Protein AF-A0A2D6KVT2-F1 (afdb_monomer)

pLDDT: mean 74.99, std 16.31, range [45.78, 96.31]

Sequence (145 aa):
MAIFLNNKKASAAIVMLSTFLIVVVVFVAMSYLSRECNTDADCGEGFYCGSDFKCHEIKVMEKVVVKNELMGPSLIIMIGIVSASVIFNIDKIKGLELNKKIPEMMRKLKEFFENKFFRKEDFPERKLKDNYTDIANPKEFGEYK

Secondary structure (DSSP, 8-st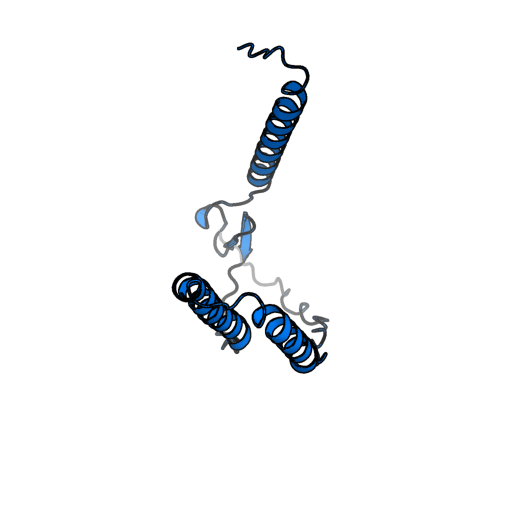ate):
-------TTHHHHHHHHHHHHHHHHHHHHHHHHT-S-SSGGGSPTTEEE-TTSSEEE------------THHHHHHHHHHHHHHHHHHHHHHHTTS-TTTTHHHHHHHHHHHHHHHH------------S---S-----------

Mean predicted aligned error: 18.3 Å

Solvent-accessible surface area (backbone atoms only — not comparable to full-atom values): 9410 Å² total; per-residue (Å²): 138,86,85,81,70,96,39,94,74,55,52,59,57,54,52,52,52,53,52,51,50,51,51,52,50,52,53,53,52,53,60,58,72,65,44,71,26,93,42,45,84,66,30,60,94,67,33,34,45,42,98,81,19,36,68,39,73,65,71,81,71,70,83,70,79,70,84,67,74,55,62,62,66,52,50,55,52,52,52,50,54,55,51,50,54,51,57,65,50,44,72,77,45,70,87,51,90,58,79,77,61,51,65,60,52,53,52,54,50,50,58,51,46,56,71,66,70,65,64,87,71,76,81,74,80,77,72,88,67,89,87,90,84,83,89,82,79,93,82,80,85,74,90,81,130

Structure (mmCIF, N/CA/C/O backbone):
data_AF-A0A2D6KVT2-F1
#
_entry.id   AF-A0A2D6KVT2-F1
#
loop_
_atom_site.group_PDB
_atom_site.id
_atom_site.type_symbol
_atom_site.label_atom_id
_atom_site.label_alt_id
_atom_site.label_comp_id
_atom_site.label_asym_id
_atom_site.label_entity_id
_atom_site.label_seq_id
_atom_site.pdbx_PDB_ins_code
_atom_site.Cartn_x
_atom_site.Cartn_y
_atom_site.Cartn_z
_atom_site.occupancy
_atom_site.B_iso_or_equiv
_atom_site.auth_seq_id
_atom_site.auth_comp_id
_atom_site.auth_asym_id
_atom_site.auth_atom_id
_atom_site.pdbx_PDB_model_num
ATOM 1 N N . MET A 1 1 ? -7.535 36.575 4.134 1.00 45.78 1 MET A N 1
ATOM 2 C CA . MET A 1 1 ? -8.694 35.789 4.608 1.00 45.78 1 MET A CA 1
ATOM 3 C C . MET A 1 1 ? -8.422 35.414 6.060 1.00 45.78 1 MET A C 1
ATOM 5 O O . MET A 1 1 ? -7.689 34.473 6.321 1.00 45.78 1 MET A O 1
ATOM 9 N N . ALA A 1 2 ? -8.863 36.256 6.995 1.00 46.34 2 ALA A N 1
ATOM 10 C CA . ALA A 1 2 ? -8.561 36.122 8.417 1.00 46.34 2 ALA A CA 1
ATOM 11 C C . ALA A 1 2 ? -9.747 35.452 9.122 1.00 46.34 2 ALA A C 1
ATOM 13 O O . ALA A 1 2 ? -10.768 36.093 9.348 1.00 46.34 2 ALA A O 1
ATOM 14 N N . ILE A 1 3 ? -9.617 34.164 9.447 1.00 53.31 3 ILE A N 1
ATOM 15 C CA . ILE A 1 3 ? -10.545 33.465 10.344 1.00 53.31 3 ILE A CA 1
ATOM 16 C C . ILE A 1 3 ? -9.829 33.331 11.691 1.00 53.31 3 ILE A C 1
ATOM 18 O O . ILE A 1 3 ? -9.188 32.326 11.977 1.00 53.31 3 ILE A O 1
ATOM 22 N N . PHE A 1 4 ? -9.890 34.386 12.505 1.00 50.72 4 PHE A N 1
ATOM 23 C CA . PHE A 1 4 ? -9.508 34.323 13.916 1.00 50.72 4 PHE A CA 1
ATOM 24 C C . PHE A 1 4 ? -10.762 34.014 14.742 1.00 50.72 4 PHE A C 1
ATOM 26 O O . PHE A 1 4 ? -11.572 34.894 15.021 1.00 50.72 4 PHE A O 1
ATOM 33 N N . LEU A 1 5 ? -10.940 32.746 15.119 1.00 57.09 5 LEU A N 1
ATOM 34 C CA . LEU A 1 5 ? -11.933 32.328 16.110 1.00 57.09 5 LEU A CA 1
ATOM 35 C C . LEU A 1 5 ? -11.332 32.505 17.515 1.00 57.09 5 LEU A C 1
ATOM 37 O O . LEU A 1 5 ? -10.429 31.769 17.910 1.00 57.09 5 LEU A O 1
ATOM 41 N N . ASN A 1 6 ? -11.848 33.480 18.270 1.00 56.38 6 ASN A N 1
ATOM 42 C CA . ASN A 1 6 ? -11.453 33.836 19.643 1.00 56.38 6 ASN A CA 1
ATOM 43 C C . ASN A 1 6 ? -11.891 32.792 20.695 1.00 56.38 6 ASN A C 1
ATOM 45 O O . ASN A 1 6 ? -12.574 33.109 21.665 1.00 56.38 6 ASN A O 1
ATOM 49 N N . ASN A 1 7 ? -11.476 31.535 20.537 1.00 62.88 7 ASN A N 1
ATOM 50 C CA . ASN A 1 7 ? -11.629 30.498 21.557 1.00 62.88 7 ASN A CA 1
ATOM 51 C C . ASN A 1 7 ? -10.259 29.902 21.889 1.00 62.88 7 ASN A C 1
ATOM 53 O O . ASN A 1 7 ? -9.670 29.200 21.071 1.00 62.88 7 ASN A O 1
ATOM 57 N N . LYS A 1 8 ? -9.764 30.129 23.116 1.00 63.00 8 LYS A N 1
ATOM 58 C CA . LYS A 1 8 ? -8.421 29.694 23.566 1.00 63.00 8 LYS A CA 1
ATOM 59 C C . LYS A 1 8 ? -8.178 28.175 23.484 1.00 63.00 8 LYS A C 1
ATOM 61 O O . LYS A 1 8 ? -7.036 27.744 23.573 1.00 63.00 8 LYS A O 1
ATOM 66 N N . LYS A 1 9 ? -9.234 27.368 23.321 1.00 61.75 9 LYS A N 1
ATOM 67 C CA . LYS A 1 9 ? -9.162 25.908 23.115 1.00 61.75 9 LYS A CA 1
ATOM 68 C C . LYS A 1 9 ? -9.299 25.487 21.642 1.00 61.75 9 LYS A C 1
ATOM 70 O O . LYS A 1 9 ? -8.866 24.399 21.286 1.00 61.75 9 LYS A O 1
ATOM 75 N N . ALA A 1 10 ? -9.862 26.341 20.784 1.00 57.94 10 ALA A N 1
ATOM 76 C CA . ALA A 1 10 ? -10.027 26.075 19.351 1.00 57.94 10 ALA A CA 1
ATOM 77 C C . ALA A 1 10 ? -8.749 26.376 18.548 1.00 57.94 10 ALA A C 1
ATOM 79 O O . ALA A 1 10 ? -8.521 25.785 17.495 1.00 57.94 10 ALA A O 1
ATOM 80 N N . SER A 1 11 ? -7.882 27.245 19.072 1.00 67.50 11 SER A N 1
ATOM 81 C CA . SER A 1 11 ? -6.603 27.610 18.457 1.00 67.50 11 SER A CA 1
ATOM 82 C C . SER A 1 11 ? -5.644 26.423 18.308 1.00 67.50 11 SER A C 1
ATOM 84 O O . SER A 1 11 ? -4.995 26.304 17.275 1.00 67.50 11 SER A O 1
ATOM 86 N N . ALA A 1 12 ? -5.591 25.501 19.275 1.00 76.19 12 ALA A N 1
ATOM 87 C CA . ALA A 1 12 ? -4.705 24.335 19.190 1.00 76.19 12 ALA A CA 1
ATOM 88 C C . ALA A 1 12 ? -5.133 23.340 18.094 1.00 76.19 12 ALA A C 1
ATOM 90 O O . ALA A 1 12 ? -4.294 22.823 17.359 1.00 76.19 12 ALA A O 1
ATOM 91 N N . ALA A 1 13 ? -6.441 23.103 17.950 1.00 79.38 13 ALA A N 1
ATOM 92 C CA . ALA A 1 13 ? -6.973 22.175 16.952 1.00 79.38 13 ALA A CA 1
ATOM 93 C C . ALA A 1 13 ? -6.760 22.686 15.519 1.00 79.38 13 ALA A C 1
ATOM 95 O O . ALA A 1 13 ? -6.366 21.921 14.641 1.00 79.38 13 ALA A O 1
ATOM 96 N N . ILE A 1 14 ? -6.965 23.987 15.294 1.00 85.62 14 ILE A N 1
ATOM 97 C CA . ILE A 1 14 ? -6.765 24.607 13.978 1.00 85.62 14 ILE A CA 1
ATOM 98 C C . ILE A 1 14 ? -5.286 24.580 13.586 1.00 85.62 14 ILE A C 1
ATOM 100 O O . ILE A 1 14 ? -4.974 24.261 12.443 1.00 85.62 14 ILE A O 1
ATOM 104 N N . VAL A 1 15 ? -4.379 24.859 14.530 1.00 86.88 15 VAL A N 1
ATOM 105 C CA . VAL A 1 15 ? -2.932 24.799 14.275 1.00 86.88 15 VAL A CA 1
ATOM 106 C C . VAL A 1 15 ? -2.480 23.368 13.965 1.00 86.88 15 VAL A C 1
ATOM 108 O O . VAL A 1 15 ? -1.707 23.171 13.032 1.00 86.88 15 VAL A O 1
ATOM 111 N N . MET A 1 16 ? -2.982 22.350 14.675 1.00 86.44 16 MET A N 1
ATOM 112 C CA . MET A 1 16 ? -2.651 20.955 14.343 1.00 86.44 16 MET A CA 1
ATOM 113 C C . MET A 1 16 ? -3.184 20.535 12.971 1.00 86.44 16 MET A C 1
ATOM 115 O O . MET A 1 16 ? -2.451 19.913 12.205 1.00 86.44 16 MET A O 1
ATOM 119 N N . LEU A 1 17 ? -4.422 20.909 12.632 1.00 89.75 17 LEU A N 1
ATOM 120 C CA . LEU A 1 17 ? -5.009 20.591 11.330 1.00 89.75 17 LEU A CA 1
ATOM 121 C C . LEU A 1 17 ? -4.243 21.270 10.185 1.00 89.75 17 LEU A C 1
ATOM 123 O O . LEU A 1 17 ? -3.933 20.620 9.189 1.00 89.75 17 LEU A O 1
ATOM 127 N N . SER A 1 18 ? -3.912 22.558 10.326 1.00 90.25 18 SER A N 1
ATOM 128 C CA . SER A 1 18 ? -3.175 23.290 9.292 1.00 90.25 18 SER A CA 1
ATOM 129 C C . SER A 1 18 ? -1.760 22.746 9.112 1.00 90.25 18 SER A C 1
ATOM 131 O O . SER A 1 18 ? -1.323 22.556 7.981 1.00 90.25 18 SER A O 1
ATOM 133 N N . THR A 1 19 ? -1.071 22.416 10.208 1.00 92.69 19 THR A N 1
ATOM 134 C CA . THR A 1 19 ? 0.272 21.822 10.157 1.00 92.69 19 THR A CA 1
ATOM 135 C C . THR A 1 19 ? 0.237 20.449 9.487 1.00 92.69 19 THR A C 1
ATOM 137 O O . THR A 1 19 ? 1.046 20.182 8.604 1.00 92.69 19 THR A O 1
ATOM 140 N N . PHE A 1 20 ? -0.735 19.599 9.837 1.00 94.12 20 PHE A N 1
ATOM 141 C CA . PHE A 1 20 ? -0.915 18.292 9.202 1.00 94.12 20 PHE A CA 1
ATOM 142 C C . PHE A 1 20 ? -1.153 18.421 7.694 1.00 94.12 20 PHE A C 1
ATOM 144 O O . PHE A 1 20 ? -0.522 17.722 6.904 1.00 94.12 20 PHE A O 1
ATOM 151 N N . LEU A 1 21 ? -2.008 19.360 7.283 1.00 95.62 21 LEU A N 1
ATOM 152 C CA . LEU A 1 21 ? -2.311 19.590 5.873 1.00 95.62 21 LEU A CA 1
ATOM 153 C C . LEU A 1 21 ? -1.073 20.061 5.097 1.00 95.62 21 LEU A C 1
ATOM 155 O O . LEU A 1 21 ? -0.816 19.561 4.005 1.00 95.62 21 LEU A O 1
ATOM 159 N N . ILE A 1 22 ? -0.261 20.948 5.681 1.00 96.31 22 ILE A N 1
ATOM 160 C CA . ILE A 1 22 ? 1.013 21.378 5.088 1.00 96.31 22 ILE A CA 1
ATOM 161 C C . ILE A 1 22 ? 1.967 20.187 4.926 1.00 96.31 22 ILE A C 1
ATOM 163 O O . ILE A 1 22 ? 2.555 20.026 3.858 1.00 96.31 22 ILE A O 1
ATOM 167 N N . VAL A 1 23 ? 2.091 19.320 5.937 1.00 96.31 23 VAL A N 1
ATOM 168 C CA . VAL A 1 23 ? 2.954 18.126 5.867 1.00 96.31 23 VAL A CA 1
ATOM 169 C C . VAL A 1 23 ? 2.511 17.181 4.750 1.00 96.31 23 VAL A C 1
ATOM 171 O O . VAL A 1 23 ? 3.351 16.723 3.977 1.00 96.31 23 VAL A O 1
ATOM 174 N N . VAL A 1 24 ? 1.205 16.928 4.613 1.00 96.06 24 VAL A N 1
ATOM 175 C CA . VAL A 1 24 ? 0.663 16.089 3.532 1.00 96.06 24 VAL A CA 1
ATOM 176 C C . VAL A 1 24 ? 0.975 16.694 2.161 1.00 96.06 24 VAL A C 1
ATOM 178 O O . VAL A 1 24 ? 1.429 15.978 1.272 1.00 96.06 24 VAL A O 1
ATOM 181 N N . VAL A 1 25 ? 0.799 18.007 1.990 1.00 95.88 25 VAL A N 1
ATOM 182 C CA . VAL A 1 25 ? 1.104 18.692 0.722 1.00 95.88 25 VAL A CA 1
ATOM 183 C C . VAL A 1 25 ? 2.593 18.602 0.380 1.00 95.88 25 VAL A C 1
ATOM 185 O O . VAL A 1 25 ? 2.931 18.277 -0.756 1.00 95.88 25 VAL A O 1
ATOM 188 N N . VAL A 1 26 ? 3.487 18.830 1.348 1.00 94.69 26 VAL A N 1
ATOM 189 C CA . VAL A 1 26 ? 4.942 18.717 1.138 1.00 94.69 26 VAL A CA 1
ATOM 190 C C . VAL A 1 26 ? 5.336 17.282 0.786 1.00 94.69 26 VAL A C 1
ATOM 192 O O . VAL A 1 26 ? 6.113 17.075 -0.143 1.00 94.69 26 VAL A O 1
ATOM 195 N N . PHE A 1 27 ? 4.779 16.287 1.477 1.00 90.88 27 PHE A N 1
ATOM 196 C CA . PHE A 1 27 ? 5.052 14.876 1.202 1.00 90.88 27 PHE A CA 1
ATOM 197 C C . PHE A 1 27 ? 4.621 14.473 -0.214 1.00 90.88 27 PHE A C 1
ATOM 199 O O . PHE A 1 27 ? 5.378 13.838 -0.952 1.00 90.88 27 PHE A O 1
ATOM 206 N N . VAL A 1 28 ? 3.424 14.898 -0.624 1.00 89.69 28 VAL A N 1
ATOM 207 C CA . VAL A 1 28 ? 2.915 14.669 -1.978 1.00 89.69 28 VAL A CA 1
ATOM 208 C C . VAL A 1 28 ? 3.795 15.379 -3.013 1.00 89.69 28 VAL A C 1
ATOM 210 O O . VAL A 1 28 ? 4.193 14.753 -3.990 1.00 89.69 28 VAL A O 1
ATOM 213 N N . ALA A 1 29 ? 4.179 16.638 -2.786 1.00 88.94 29 ALA A N 1
ATOM 214 C CA . ALA A 1 29 ? 5.047 17.388 -3.696 1.00 88.94 29 ALA A CA 1
ATOM 215 C C . ALA A 1 29 ? 6.433 16.739 -3.872 1.00 88.94 29 ALA A C 1
ATOM 217 O O . ALA A 1 29 ? 6.898 16.582 -5.000 1.00 88.94 29 ALA A O 1
ATOM 218 N N . MET A 1 30 ? 7.065 16.291 -2.783 1.00 84.56 30 MET A N 1
ATOM 219 C CA . MET A 1 30 ? 8.342 15.567 -2.842 1.00 84.56 30 MET A CA 1
ATOM 220 C C . MET A 1 30 ? 8.215 14.241 -3.605 1.00 84.56 30 MET A C 1
ATOM 222 O O . MET A 1 30 ? 9.109 13.874 -4.369 1.00 84.56 30 MET A O 1
ATOM 226 N N . SER A 1 31 ? 7.073 13.561 -3.462 1.00 79.75 31 SER A N 1
ATOM 227 C CA . SER A 1 31 ? 6.778 12.325 -4.196 1.00 79.75 31 SER A CA 1
ATOM 228 C C . SER A 1 31 ? 6.634 12.552 -5.700 1.00 79.75 31 SER A C 1
ATOM 230 O O . SER A 1 31 ? 6.911 11.633 -6.459 1.00 79.7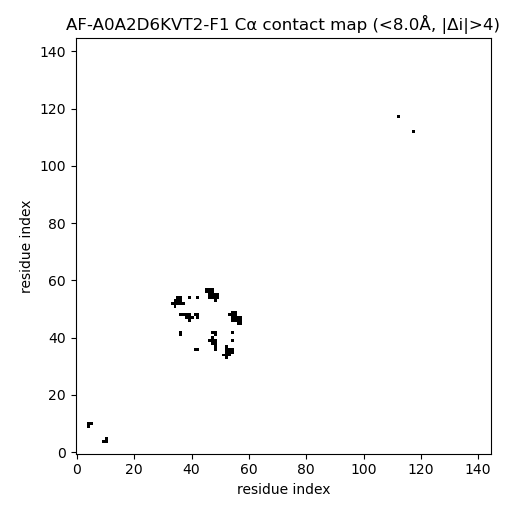5 31 SER A O 1
ATOM 232 N N . TYR A 1 32 ? 6.225 13.749 -6.138 1.00 81.94 32 TYR A N 1
ATOM 233 C CA . TYR A 1 32 ? 6.199 14.122 -7.557 1.00 81.94 32 TYR A CA 1
ATOM 234 C C . TYR A 1 32 ? 7.579 14.521 -8.087 1.00 81.94 32 TYR A C 1
ATOM 236 O O . TYR A 1 32 ? 7.906 14.176 -9.216 1.00 81.94 32 TYR A O 1
ATOM 244 N N . LEU A 1 33 ? 8.400 15.204 -7.280 1.00 79.75 33 LEU A N 1
ATOM 245 C CA . LEU A 1 33 ? 9.760 15.607 -7.673 1.00 79.75 33 LEU A CA 1
ATOM 246 C C . LEU A 1 33 ? 10.719 14.424 -7.834 1.00 79.75 33 LEU A C 1
ATOM 248 O O . LEU A 1 33 ? 11.700 14.527 -8.558 1.00 79.75 33 LEU A O 1
ATOM 252 N N . SER A 1 34 ? 10.439 13.314 -7.154 1.00 78.69 34 SER A N 1
ATOM 253 C CA . SER A 1 34 ? 11.284 12.116 -7.192 1.00 78.69 34 SER A CA 1
ATOM 254 C C . SER A 1 34 ? 10.884 11.131 -8.297 1.00 78.69 34 SER A C 1
ATOM 256 O O . SER A 1 34 ? 11.441 10.039 -8.350 1.00 78.69 34 SER A O 1
ATOM 258 N N . ARG A 1 35 ? 9.898 11.478 -9.140 1.00 86.81 35 ARG A N 1
ATOM 259 C CA . ARG A 1 35 ? 9.450 10.624 -10.247 1.00 86.81 35 ARG A CA 1
ATOM 260 C C . ARG A 1 35 ? 10.359 10.806 -11.452 1.00 86.81 35 ARG A C 1
ATOM 262 O O . ARG A 1 35 ? 10.490 11.915 -11.959 1.00 86.81 35 ARG A O 1
ATOM 269 N N . GLU A 1 36 ? 10.922 9.709 -11.933 1.00 88.25 36 GLU A N 1
ATOM 270 C CA . GLU A 1 36 ? 11.659 9.658 -13.197 1.00 88.25 36 GLU A CA 1
ATOM 271 C C . GLU A 1 36 ? 10.710 9.378 -14.375 1.00 88.25 36 GLU A C 1
ATOM 273 O O . GLU A 1 36 ? 10.953 9.858 -15.477 1.00 88.25 36 GLU A O 1
ATOM 278 N N . CYS A 1 37 ? 9.600 8.666 -14.140 1.00 92.19 37 CYS A N 1
ATOM 279 C CA . CYS A 1 37 ? 8.590 8.338 -15.151 1.00 92.19 37 CYS A CA 1
ATOM 280 C C . CYS A 1 37 ? 7.161 8.354 -14.573 1.00 92.19 37 CYS A C 1
ATOM 282 O O . CYS A 1 37 ? 6.954 8.132 -13.376 1.00 92.19 37 CYS A O 1
ATOM 284 N N . ASN A 1 38 ? 6.153 8.607 -15.417 1.00 91.38 38 ASN A N 1
ATOM 285 C CA . ASN A 1 38 ? 4.734 8.383 -15.095 1.00 91.38 38 ASN A CA 1
ATOM 286 C C . ASN A 1 38 ? 4.111 7.288 -15.967 1.00 91.38 38 ASN A C 1
ATOM 288 O O . ASN A 1 38 ? 3.120 6.673 -15.573 1.00 91.38 38 ASN A O 1
ATOM 292 N N . THR A 1 39 ? 4.663 7.084 -17.157 1.00 91.50 39 THR A N 1
ATOM 293 C CA . THR A 1 39 ? 4.198 6.132 -18.157 1.00 91.50 39 THR A CA 1
ATOM 294 C C . THR A 1 39 ? 5.386 5.419 -18.789 1.00 91.50 39 THR A C 1
ATOM 296 O O . THR A 1 39 ? 6.504 5.931 -18.771 1.00 91.50 39 THR A O 1
ATOM 299 N N . ASP A 1 40 ? 5.151 4.249 -19.380 1.00 90.69 40 ASP A N 1
ATOM 300 C CA . ASP A 1 40 ? 6.207 3.483 -20.056 1.00 90.69 40 ASP A CA 1
ATOM 301 C C . ASP A 1 40 ? 6.836 4.256 -21.226 1.00 90.69 40 ASP A C 1
ATOM 303 O O . ASP A 1 40 ? 8.002 4.054 -21.537 1.00 90.69 40 ASP A O 1
ATOM 307 N N . ALA A 1 41 ? 6.091 5.188 -21.832 1.00 90.81 41 ALA A N 1
ATOM 308 C CA . ALA A 1 41 ? 6.580 6.048 -22.907 1.00 90.81 41 ALA A CA 1
ATOM 309 C C . ALA A 1 41 ? 7.580 7.121 -22.436 1.00 90.81 41 ALA A C 1
ATOM 311 O O . ALA A 1 41 ? 8.295 7.680 -23.265 1.00 90.81 41 ALA A O 1
ATOM 312 N N . ASP A 1 42 ? 7.633 7.410 -21.129 1.00 93.12 42 ASP A N 1
ATOM 313 C CA . ASP A 1 42 ? 8.643 8.306 -20.551 1.00 93.12 42 ASP A CA 1
ATOM 314 C C . ASP A 1 42 ? 10.010 7.603 -20.425 1.00 93.12 42 ASP A C 1
ATOM 316 O O . ASP A 1 42 ? 11.035 8.260 -20.243 1.00 93.12 42 ASP A O 1
ATOM 320 N N . CYS A 1 43 ? 10.030 6.269 -20.523 1.00 92.44 43 CYS A N 1
ATOM 321 C CA . CYS A 1 43 ? 11.233 5.449 -20.492 1.00 92.44 43 CYS A CA 1
ATOM 322 C C . CYS A 1 43 ? 11.723 5.131 -21.918 1.00 92.44 43 CYS A C 1
ATOM 324 O O . CYS A 1 43 ? 10.943 5.060 -22.866 1.00 92.44 43 CYS A O 1
ATOM 326 N N . GLY A 1 44 ? 13.038 4.943 -22.083 1.00 91.69 44 GLY A N 1
ATOM 327 C CA . GLY A 1 44 ? 13.628 4.547 -23.369 1.00 91.69 44 GLY A CA 1
ATOM 328 C C . GLY A 1 44 ? 13.197 3.145 -23.823 1.00 91.69 44 GLY A C 1
ATOM 329 O O . GLY A 1 44 ? 12.676 2.354 -23.035 1.00 91.69 44 GLY A O 1
ATOM 330 N N . GLU A 1 45 ? 13.442 2.812 -25.094 1.00 91.62 45 GLU A N 1
ATOM 331 C CA . GLU A 1 45 ? 13.132 1.480 -25.632 1.00 91.62 45 GLU A CA 1
ATOM 332 C C . GLU A 1 45 ? 13.796 0.369 -24.798 1.00 91.62 45 GLU A C 1
ATOM 334 O O . GLU A 1 45 ? 14.979 0.442 -24.469 1.00 91.62 45 GLU A O 1
ATOM 339 N N . GLY A 1 46 ? 13.024 -0.663 -24.440 1.00 88.81 46 GLY A N 1
ATOM 340 C CA . GLY A 1 46 ? 13.493 -1.758 -23.583 1.00 88.81 46 GLY A CA 1
ATOM 341 C C . GLY A 1 46 ? 13.363 -1.505 -22.077 1.00 88.81 46 GLY A C 1
ATOM 342 O O . GLY A 1 46 ? 13.748 -2.369 -21.292 1.00 88.81 46 GLY A O 1
ATOM 343 N N . PHE A 1 47 ? 12.781 -0.376 -21.662 1.00 93.69 47 PHE A N 1
ATOM 344 C CA . PHE A 1 47 ? 12.486 -0.058 -20.263 1.00 93.69 47 PHE A CA 1
ATOM 345 C C . PHE A 1 47 ? 10.978 0.131 -20.038 1.00 93.69 47 PHE A C 1
ATOM 347 O O . PHE A 1 47 ? 10.236 0.451 -20.962 1.00 93.69 47 PHE A O 1
ATOM 354 N N . TYR A 1 48 ? 10.515 -0.077 -18.806 1.00 93.25 48 TYR A N 1
ATOM 355 C CA . TYR A 1 48 ? 9.136 0.168 -18.373 1.00 93.25 48 TYR A CA 1
ATOM 356 C C . TYR A 1 48 ? 9.113 1.012 -17.097 1.00 93.25 48 TYR A C 1
ATOM 358 O O . TYR A 1 48 ? 10.073 1.008 -16.322 1.00 93.25 48 TYR A O 1
ATOM 366 N N . CYS A 1 49 ? 8.014 1.723 -16.856 1.00 94.38 49 CYS A N 1
ATOM 367 C CA . CYS A 1 49 ? 7.859 2.545 -15.667 1.00 94.38 49 CYS A CA 1
ATOM 368 C C . CYS A 1 49 ? 7.358 1.702 -14.486 1.00 94.38 49 CYS A C 1
ATOM 370 O O . CYS A 1 49 ? 6.242 1.177 -14.482 1.00 94.38 49 CYS A O 1
ATOM 372 N N . GLY A 1 50 ? 8.195 1.558 -13.460 1.00 90.88 50 GLY A N 1
ATOM 373 C CA . GLY A 1 50 ? 7.851 0.839 -12.238 1.00 90.88 50 GLY A CA 1
ATOM 374 C C . GLY A 1 50 ? 6.881 1.610 -11.341 1.00 90.88 50 GLY A C 1
ATOM 375 O O . GLY A 1 50 ? 6.719 2.826 -11.439 1.00 90.88 50 GLY A O 1
ATOM 376 N N . SER A 1 51 ? 6.248 0.909 -10.393 1.00 88.56 51 SER A N 1
ATOM 377 C CA . SER A 1 51 ? 5.381 1.539 -9.377 1.00 88.56 51 SER A CA 1
ATOM 378 C C . SER A 1 51 ? 6.138 2.451 -8.402 1.00 88.56 51 SER A C 1
ATOM 380 O O . SER A 1 51 ? 5.523 3.211 -7.659 1.00 88.56 51 SER A O 1
ATOM 382 N N . ASP A 1 52 ? 7.465 2.367 -8.396 1.00 89.88 52 ASP A N 1
ATOM 383 C CA . ASP A 1 52 ? 8.392 3.271 -7.721 1.00 89.88 52 ASP A CA 1
ATOM 384 C C . ASP A 1 52 ? 8.702 4.542 -8.535 1.00 89.88 52 ASP A C 1
ATOM 386 O O . ASP A 1 52 ? 9.504 5.358 -8.088 1.00 89.88 52 ASP A O 1
ATOM 390 N N . PHE A 1 53 ? 8.043 4.734 -9.686 1.00 92.69 53 PHE A N 1
ATOM 391 C CA . PHE A 1 53 ? 8.234 5.857 -10.610 1.00 92.69 53 PHE A CA 1
ATOM 392 C C . PHE A 1 53 ? 9.650 5.945 -11.188 1.00 92.69 53 PHE A C 1
ATOM 394 O O . PHE A 1 53 ? 10.133 7.042 -11.471 1.00 92.69 53 PHE A O 1
ATOM 401 N N . LYS A 1 54 ? 10.309 4.794 -11.354 1.00 93.00 54 LYS A N 1
ATOM 402 C CA . LYS A 1 54 ? 11.629 4.657 -11.976 1.00 93.00 54 LYS A CA 1
ATOM 403 C C . LYS A 1 54 ? 11.560 3.780 -13.214 1.00 93.00 54 LYS A C 1
ATOM 405 O O . LYS A 1 54 ? 10.720 2.882 -13.288 1.00 93.00 54 LYS A O 1
ATOM 410 N N . CYS A 1 55 ? 12.449 4.026 -14.169 1.00 93.50 55 CYS A N 1
ATOM 411 C CA . CYS A 1 55 ? 12.550 3.189 -15.359 1.00 93.50 55 CYS A CA 1
ATOM 412 C C . CYS A 1 55 ? 13.332 1.910 -15.042 1.00 93.50 55 CYS A C 1
ATOM 414 O O . CYS A 1 55 ? 14.490 1.961 -14.627 1.00 93.50 55 CYS A O 1
ATOM 416 N N . HIS A 1 56 ? 12.709 0.758 -15.267 1.00 92.56 56 HIS A N 1
ATOM 417 C CA . HIS A 1 56 ? 13.313 -0.562 -15.083 1.00 92.56 56 HIS A CA 1
ATOM 418 C C . HIS A 1 56 ? 13.486 -1.253 -16.425 1.00 92.56 56 HIS A C 1
ATOM 420 O O . HIS A 1 56 ? 12.640 -1.131 -17.303 1.00 92.56 56 HIS A O 1
ATOM 426 N N . GLU A 1 57 ? 14.571 -2.002 -16.588 1.00 92.69 57 GLU A N 1
ATOM 427 C CA . GLU A 1 57 ? 14.817 -2.767 -17.811 1.00 92.69 57 GLU A CA 1
ATOM 428 C C . GLU A 1 57 ? 13.815 -3.926 -17.928 1.00 92.69 57 GLU A C 1
ATOM 430 O O . GLU A 1 57 ? 13.576 -4.672 -16.968 1.00 92.69 57 GLU A O 1
ATOM 435 N N . ILE A 1 58 ? 13.228 -4.093 -19.113 1.00 89.25 58 ILE A N 1
ATOM 436 C CA . ILE A 1 58 ? 12.319 -5.194 -19.422 1.00 89.25 58 ILE A CA 1
ATOM 437 C C . ILE A 1 58 ? 13.152 -6.473 -19.515 1.00 89.25 58 ILE A C 1
ATOM 439 O O . ILE A 1 58 ? 13.672 -6.846 -20.565 1.00 89.25 58 ILE A O 1
ATOM 443 N N . LYS A 1 59 ? 13.264 -7.188 -18.396 1.00 82.62 59 LYS A N 1
ATOM 444 C CA . LYS A 1 59 ? 13.830 -8.536 -18.397 1.00 82.62 59 LYS A CA 1
ATOM 445 C C . LYS A 1 59 ? 12.849 -9.452 -19.118 1.00 82.62 59 LYS A C 1
ATOM 447 O O . LYS A 1 59 ? 11.736 -9.664 -18.637 1.00 82.62 59 LYS A O 1
ATOM 452 N N . VAL A 1 60 ? 13.252 -9.990 -20.269 1.00 74.69 60 VAL A N 1
ATOM 453 C CA . VAL A 1 60 ? 12.536 -11.075 -20.948 1.00 74.69 60 VAL A CA 1
ATOM 454 C C . VAL A 1 60 ? 12.425 -12.241 -19.972 1.00 74.69 60 VAL A C 1
ATOM 456 O O . VAL A 1 60 ? 13.384 -12.965 -19.722 1.00 74.69 60 VAL A O 1
ATOM 459 N N . MET A 1 61 ? 11.260 -12.359 -19.339 1.00 52.22 61 MET A N 1
ATOM 460 C CA . MET A 1 61 ? 10.980 -13.411 -18.377 1.00 52.22 61 MET A CA 1
ATOM 461 C C . MET A 1 61 ? 11.023 -14.740 -19.131 1.00 52.22 61 MET A C 1
ATOM 463 O O . MET A 1 61 ? 10.045 -15.130 -19.773 1.00 52.22 61 MET A O 1
ATOM 467 N N . GLU A 1 62 ? 12.144 -15.459 -19.039 1.00 58.31 62 GLU A N 1
ATOM 468 C CA . GLU A 1 62 ? 12.104 -16.912 -19.146 1.00 58.31 62 GLU A CA 1
ATOM 469 C C . GLU A 1 62 ? 10.998 -17.361 -18.209 1.00 58.31 62 GLU A C 1
ATOM 471 O O . GLU A 1 62 ? 10.996 -16.993 -17.036 1.00 58.31 62 GLU A O 1
ATOM 476 N N . LYS A 1 63 ? 10.010 -18.050 -18.780 1.00 50.50 63 LYS A N 1
ATOM 477 C CA . LYS A 1 63 ? 8.759 -18.478 -18.161 1.00 50.50 63 LYS A CA 1
ATOM 478 C C . LYS A 1 63 ? 9.029 -19.052 -16.772 1.00 50.50 63 LYS A C 1
ATOM 480 O O . LYS A 1 63 ? 9.195 -20.259 -16.604 1.00 50.50 63 LYS A O 1
ATOM 485 N N . VAL A 1 64 ? 9.050 -18.184 -15.765 1.00 50.88 64 VAL A N 1
ATOM 486 C CA . VAL A 1 64 ? 9.089 -18.589 -14.376 1.00 50.88 64 VAL A CA 1
ATOM 487 C C . VAL A 1 64 ? 7.734 -19.222 -14.164 1.00 50.88 64 VAL A C 1
ATOM 489 O O . VAL A 1 64 ? 6.710 -18.550 -14.071 1.00 50.88 64 VAL A O 1
ATOM 492 N N . VAL A 1 65 ? 7.717 -20.554 -14.176 1.00 54.22 65 VAL A N 1
ATOM 493 C CA . VAL A 1 65 ? 6.676 -21.333 -13.521 1.00 54.22 65 VAL A CA 1
ATOM 494 C C . VAL A 1 65 ? 6.756 -20.884 -12.076 1.00 54.22 65 VAL A C 1
ATOM 496 O O . VAL A 1 65 ? 7.537 -21.411 -11.284 1.00 54.22 65 VAL A O 1
ATOM 499 N N . VAL A 1 66 ? 6.038 -19.804 -11.776 1.00 59.56 66 VAL A N 1
ATOM 500 C CA . VAL A 1 66 ? 5.979 -19.247 -10.447 1.00 59.56 66 VAL A CA 1
ATOM 501 C C . VAL A 1 66 ? 5.312 -20.347 -9.644 1.00 59.56 66 VAL A C 1
ATOM 503 O O . VAL A 1 66 ? 4.099 -20.542 -9.720 1.00 59.56 66 VAL A O 1
ATOM 506 N N . LYS A 1 67 ? 6.117 -21.120 -8.910 1.00 57.06 67 LYS A N 1
ATOM 507 C CA . LYS A 1 67 ? 5.658 -21.907 -7.767 1.00 57.06 67 LYS A CA 1
ATOM 508 C C . LYS A 1 67 ? 5.224 -20.898 -6.709 1.00 57.06 67 LYS A C 1
ATOM 510 O O . LYS A 1 67 ? 5.879 -20.705 -5.694 1.00 57.06 67 LYS A O 1
ATOM 515 N N . ASN A 1 68 ? 4.186 -20.139 -7.029 1.00 57.97 68 ASN A N 1
ATOM 516 C CA . ASN A 1 68 ? 3.639 -19.140 -6.155 1.00 57.97 68 ASN A CA 1
ATOM 517 C C . ASN A 1 68 ? 2.780 -19.922 -5.182 1.00 57.97 68 ASN A C 1
ATOM 519 O O . ASN A 1 68 ? 1.679 -20.362 -5.515 1.00 57.97 68 ASN A O 1
ATOM 523 N N . GLU A 1 69 ? 3.308 -20.111 -3.979 1.00 70.44 69 GLU A N 1
ATOM 524 C CA . GLU A 1 69 ? 2.532 -20.559 -2.834 1.00 70.44 69 GLU A CA 1
ATOM 525 C C . GLU A 1 69 ? 1.573 -19.433 -2.421 1.00 70.44 69 GLU A C 1
ATOM 527 O O . GLU A 1 69 ? 1.685 -18.801 -1.375 1.00 70.44 69 GLU A O 1
ATOM 532 N N . LEU A 1 70 ? 0.575 -19.188 -3.273 1.00 79.62 70 LEU A N 1
ATOM 533 C CA . LEU A 1 70 ? -0.588 -18.331 -3.020 1.00 79.62 70 LEU A CA 1
ATOM 534 C C . LEU A 1 70 ? -1.451 -18.869 -1.866 1.00 79.62 70 LEU A C 1
ATOM 536 O O . LEU A 1 70 ? -2.452 -18.259 -1.487 1.00 79.62 70 LEU A O 1
ATOM 540 N N . MET A 1 71 ? -1.063 -20.003 -1.287 1.00 82.12 71 MET A N 1
ATOM 541 C CA . MET A 1 71 ? -1.696 -20.627 -0.140 1.00 82.12 71 MET A CA 1
ATOM 542 C C . MET A 1 71 ? -1.688 -19.705 1.089 1.00 82.12 71 MET A C 1
ATOM 544 O O . MET A 1 71 ? -2.705 -19.606 1.767 1.00 82.12 71 MET A O 1
ATOM 548 N N . GLY A 1 72 ? -0.610 -18.945 1.325 1.00 84.00 72 GLY A N 1
ATOM 549 C CA . GLY A 1 72 ? -0.557 -17.962 2.417 1.00 84.00 72 GLY A CA 1
ATOM 550 C C . GLY A 1 72 ? -1.592 -16.833 2.262 1.00 84.00 72 GLY A C 1
ATOM 551 O O . GLY A 1 72 ? -2.476 -16.698 3.111 1.00 84.00 72 GLY A O 1
ATOM 552 N N . PRO A 1 73 ? -1.545 -16.046 1.168 1.00 82.44 73 PRO A N 1
ATOM 553 C CA . PRO A 1 73 ? -2.504 -14.967 0.920 1.00 82.44 73 PRO A CA 1
ATOM 554 C C . PRO A 1 73 ? -3.967 -15.433 0.867 1.00 82.44 73 PRO A C 1
ATOM 556 O O . PRO A 1 73 ? -4.846 -14.774 1.422 1.00 82.44 73 PRO A O 1
ATOM 559 N N . SER A 1 74 ? -4.238 -16.581 0.239 1.00 87.56 74 SER A N 1
ATOM 560 C CA . SER A 1 74 ? -5.601 -17.120 0.123 1.00 87.56 74 SER A CA 1
ATOM 561 C C . SER A 1 74 ? -6.196 -17.533 1.474 1.00 87.56 74 SER A C 1
ATOM 563 O O . SER A 1 74 ? -7.373 -17.269 1.728 1.00 87.56 74 SER A O 1
ATOM 565 N N . LEU A 1 75 ? -5.384 -18.088 2.382 1.00 92.12 75 LEU A N 1
ATOM 566 C CA . LEU A 1 75 ? -5.819 -18.447 3.733 1.00 92.12 75 LEU A CA 1
ATOM 567 C C . LEU A 1 75 ? -6.223 -17.211 4.555 1.00 92.12 75 LEU A C 1
ATOM 569 O O . LEU A 1 75 ? -7.231 -17.242 5.260 1.00 92.12 75 LEU A O 1
ATOM 573 N N . ILE A 1 76 ? -5.477 -16.107 4.437 1.00 87.81 76 ILE A N 1
ATOM 574 C CA . ILE A 1 76 ? -5.781 -14.850 5.144 1.00 87.81 76 ILE A CA 1
ATOM 575 C C . ILE A 1 76 ? -7.132 -14.292 4.683 1.00 87.81 76 ILE A C 1
ATOM 577 O O . ILE A 1 76 ? -7.967 -13.927 5.513 1.00 87.81 76 ILE A O 1
ATOM 581 N N . ILE A 1 77 ? -7.376 -14.282 3.368 1.00 91.69 77 ILE A N 1
ATOM 582 C CA . ILE A 1 77 ? -8.651 -13.823 2.801 1.00 91.69 77 ILE A CA 1
ATOM 583 C C . ILE A 1 77 ? -9.804 -14.712 3.288 1.00 91.69 77 ILE A C 1
ATOM 585 O O . ILE A 1 77 ? -10.840 -14.196 3.710 1.00 91.69 77 ILE A O 1
ATOM 589 N N . MET A 1 78 ? -9.615 -16.036 3.306 1.00 95.00 78 MET A N 1
ATOM 590 C CA . MET A 1 78 ? -10.623 -16.983 3.793 1.00 95.00 78 MET A CA 1
ATOM 591 C C . MET A 1 78 ? -11.013 -16.703 5.253 1.00 95.00 78 MET A C 1
ATOM 593 O O . MET A 1 78 ? -12.200 -16.623 5.574 1.00 95.00 78 MET A O 1
ATOM 597 N N . ILE A 1 79 ? -10.030 -16.503 6.135 1.00 89.44 79 ILE A N 1
ATOM 598 C CA . ILE A 1 79 ? -10.270 -16.208 7.557 1.00 89.44 79 ILE A CA 1
ATOM 599 C C . ILE A 1 79 ? -10.974 -14.851 7.726 1.00 89.44 79 ILE A C 1
ATOM 601 O O . ILE A 1 79 ? -11.882 -14.723 8.554 1.00 89.44 79 ILE A O 1
ATOM 605 N N . GLY A 1 80 ? -10.615 -13.849 6.917 1.00 93.19 80 GLY A N 1
ATOM 606 C CA . GLY A 1 80 ? -11.266 -12.536 6.916 1.00 93.19 80 GLY A CA 1
ATOM 607 C C . GLY A 1 80 ? -12.761 -12.618 6.591 1.00 93.19 80 GLY A C 1
ATOM 608 O O . GLY A 1 80 ? -13.586 -12.041 7.297 1.00 93.19 80 GLY A O 1
ATOM 609 N N . ILE A 1 81 ? -13.131 -13.404 5.580 1.00 93.44 81 ILE A N 1
ATOM 610 C CA . ILE A 1 81 ? -14.536 -13.5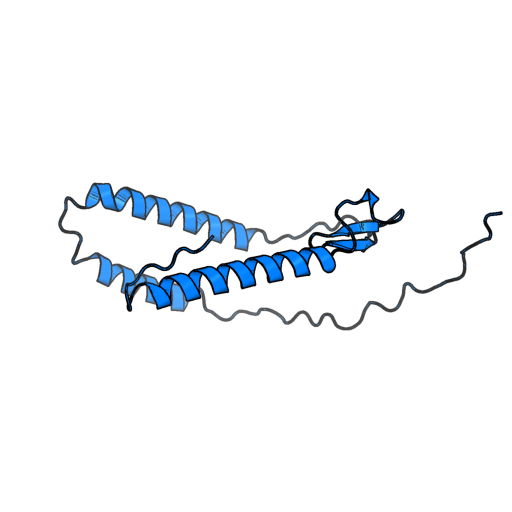77 5.180 1.00 93.44 81 ILE A CA 1
ATOM 611 C C . ILE A 1 81 ? -15.337 -14.303 6.272 1.00 93.44 81 ILE A C 1
ATOM 613 O O . ILE A 1 81 ? -16.437 -13.871 6.625 1.00 93.44 81 ILE A O 1
ATOM 617 N N . VAL A 1 82 ? -14.784 -15.377 6.848 1.00 92.62 82 VAL A N 1
ATOM 618 C CA . VAL A 1 82 ? -15.452 -16.140 7.918 1.00 92.62 82 VAL A CA 1
ATOM 619 C C . VAL A 1 82 ? -15.659 -15.275 9.163 1.00 92.62 82 VAL A C 1
ATOM 621 O O . VAL A 1 82 ? -16.757 -15.244 9.718 1.00 92.62 82 VAL A O 1
ATOM 624 N N . SER A 1 83 ? -14.634 -14.533 9.586 1.00 86.56 83 SER A N 1
ATOM 625 C CA . SER A 1 83 ? -14.725 -13.653 10.759 1.00 86.56 83 SER A CA 1
ATOM 626 C C . SER A 1 83 ? -15.723 -12.511 10.554 1.00 86.56 83 SER A C 1
ATOM 628 O O . SER A 1 83 ? -16.539 -12.256 11.441 1.00 86.56 83 SER A O 1
ATOM 630 N N . ALA A 1 84 ? -15.744 -11.889 9.371 1.00 83.94 84 ALA A N 1
ATOM 631 C CA . ALA A 1 84 ? -16.738 -10.876 9.029 1.00 83.94 84 ALA A CA 1
ATOM 632 C C . ALA A 1 84 ? -18.168 -11.436 9.106 1.00 83.94 84 ALA A C 1
ATOM 634 O O . ALA A 1 84 ? -19.034 -10.826 9.732 1.00 83.94 84 ALA A O 1
ATOM 635 N N . SER A 1 85 ? -18.412 -12.625 8.544 1.00 89.69 85 SER A N 1
ATOM 636 C CA . SER A 1 85 ? -19.732 -13.272 8.581 1.00 89.69 85 SER A CA 1
ATOM 637 C C . SER A 1 85 ? -20.227 -13.522 10.011 1.00 89.69 85 SER A C 1
ATOM 639 O O . SER A 1 85 ? -21.400 -13.293 10.316 1.00 89.69 85 SER A O 1
ATOM 641 N N . VAL A 1 86 ? -19.329 -13.925 10.915 1.00 84.88 86 VAL A N 1
ATOM 642 C CA . VAL A 1 86 ? -19.654 -14.111 12.335 1.00 84.88 86 VAL A CA 1
ATOM 643 C C . VAL A 1 86 ? -20.008 -12.776 12.995 1.00 84.88 86 VAL A C 1
ATOM 645 O O . VAL A 1 86 ? -21.031 -12.700 13.669 1.00 84.88 86 VAL A O 1
ATOM 648 N N . ILE A 1 87 ? -19.228 -11.713 12.769 1.00 84.75 87 ILE A N 1
ATOM 649 C CA . ILE A 1 87 ? -19.491 -10.381 13.344 1.00 84.75 87 ILE A CA 1
ATOM 650 C C . ILE A 1 87 ? -20.848 -9.834 12.886 1.00 84.75 87 ILE A C 1
ATOM 652 O O . ILE A 1 87 ? -21.641 -9.404 13.722 1.00 84.75 87 ILE A O 1
ATOM 656 N N . PHE A 1 88 ? -21.155 -9.916 11.590 1.00 81.50 88 PHE A N 1
ATOM 657 C CA . PHE A 1 88 ? -22.430 -9.433 11.050 1.00 81.50 88 PHE A CA 1
ATOM 658 C C . PHE A 1 88 ? -23.641 -10.206 11.586 1.00 81.50 88 PHE A C 1
ATOM 660 O O . PHE A 1 88 ? -24.704 -9.625 11.799 1.00 81.50 88 PHE A O 1
ATOM 667 N N . ASN A 1 89 ? -23.491 -11.503 11.860 1.00 78.94 89 ASN A N 1
ATOM 668 C CA . ASN A 1 89 ? -24.562 -12.291 12.467 1.00 78.94 89 ASN A CA 1
ATOM 669 C C . ASN A 1 89 ? -24.672 -12.112 13.989 1.00 78.94 89 ASN A C 1
ATOM 671 O O . ASN A 1 89 ? -25.739 -12.381 14.539 1.00 78.94 89 ASN A O 1
ATOM 675 N N . ILE A 1 90 ? -23.635 -11.619 14.680 1.00 68.06 90 ILE A N 1
ATOM 676 C CA . ILE A 1 90 ? -23.706 -11.342 16.124 1.00 68.06 90 ILE A CA 1
ATOM 677 C C . ILE A 1 90 ? -24.755 -10.262 16.423 1.00 68.06 90 ILE A C 1
ATOM 679 O O . ILE A 1 90 ? -25.486 -10.407 17.399 1.00 68.06 90 ILE A O 1
ATOM 683 N N . ASP A 1 91 ? -24.920 -9.242 15.574 1.00 64.81 91 ASP A N 1
ATOM 684 C CA . ASP A 1 91 ? -25.957 -8.212 15.767 1.00 64.81 91 ASP A CA 1
ATOM 685 C C . ASP A 1 91 ? -27.382 -8.778 15.722 1.00 64.81 91 ASP A C 1
ATOM 687 O O . ASP A 1 91 ? -28.256 -8.323 16.458 1.00 64.81 91 ASP A O 1
ATOM 691 N N . LYS A 1 92 ? -27.597 -9.847 14.947 1.00 65.56 92 LYS A N 1
ATOM 692 C CA . LYS A 1 92 ? -28.870 -10.580 14.894 1.00 65.56 92 LYS A CA 1
ATOM 693 C C . LYS A 1 92 ? -29.094 -11.475 16.124 1.00 65.56 92 LYS A C 1
ATOM 695 O O . LYS A 1 92 ? -30.230 -11.829 16.422 1.00 65.56 92 LYS A O 1
ATOM 700 N N . ILE A 1 93 ? -28.024 -11.827 16.845 1.00 59.47 93 ILE A N 1
ATOM 701 C CA . ILE A 1 93 ? -28.025 -12.719 18.021 1.00 59.47 93 ILE A CA 1
ATOM 702 C C . ILE A 1 93 ? -28.022 -11.929 19.348 1.00 59.47 93 ILE A C 1
ATOM 704 O O . ILE A 1 93 ? -28.340 -12.487 20.396 1.00 59.47 93 ILE A O 1
ATOM 708 N N . LYS A 1 94 ? -27.760 -10.612 19.329 1.00 58.28 94 LYS A N 1
ATOM 709 C CA . LYS A 1 94 ? -27.729 -9.727 20.517 1.00 58.28 94 LYS A CA 1
ATOM 710 C C . LYS A 1 94 ? -29.040 -9.641 21.325 1.00 58.28 94 LYS A C 1
ATOM 712 O O . LYS A 1 94 ? -29.045 -9.013 22.378 1.00 58.28 94 LYS A O 1
ATOM 717 N N . GLY A 1 95 ? -30.116 -10.305 20.897 1.00 59.25 95 GLY A N 1
ATOM 718 C CA . GLY A 1 95 ? -31.317 -10.526 21.712 1.00 59.25 95 GLY A CA 1
ATOM 719 C C . GLY A 1 95 ? -31.191 -11.626 22.781 1.00 59.25 95 GLY A C 1
ATOM 720 O O . GLY A 1 95 ? -32.074 -11.744 23.621 1.00 59.25 95 GLY A O 1
ATOM 721 N N . LEU A 1 96 ? -30.122 -12.431 22.780 1.00 60.56 96 LEU A N 1
ATOM 722 C CA . LEU A 1 96 ? -29.950 -13.577 23.682 1.00 60.56 96 LEU A CA 1
ATOM 723 C C . LEU A 1 96 ? -28.622 -13.469 24.436 1.00 60.56 96 LEU A C 1
ATOM 725 O O . LEU A 1 96 ? -27.585 -13.735 23.846 1.00 60.56 96 LEU A O 1
ATOM 729 N N . GLU A 1 97 ? -28.674 -13.051 25.709 1.00 66.25 97 GLU A N 1
ATOM 730 C CA . GLU A 1 97 ? -27.723 -13.210 26.842 1.00 66.25 97 GLU A CA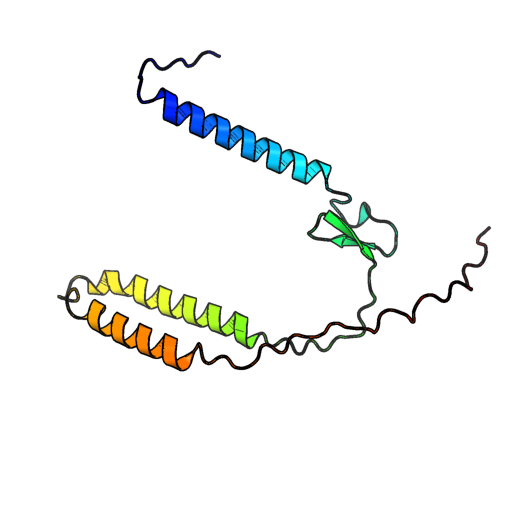 1
ATOM 731 C C . GLU A 1 97 ? -26.240 -13.615 26.589 1.00 66.25 97 GLU A C 1
ATOM 733 O O . GLU A 1 97 ? -25.601 -14.270 27.414 1.00 66.25 97 GLU A O 1
ATOM 738 N N . LEU A 1 98 ? -25.612 -13.207 25.486 1.00 64.88 98 LEU A N 1
ATOM 739 C CA . LEU A 1 98 ? -24.300 -13.723 25.075 1.00 64.88 98 LEU A CA 1
ATOM 740 C C . LEU A 1 98 ? -23.109 -13.000 25.722 1.00 64.88 98 LEU A C 1
ATOM 742 O O . LEU A 1 98 ? -21.959 -13.285 25.392 1.00 64.88 98 LEU A O 1
ATOM 746 N N . ASN A 1 99 ? -23.351 -12.073 26.650 1.00 66.00 99 ASN A N 1
ATOM 747 C CA . ASN A 1 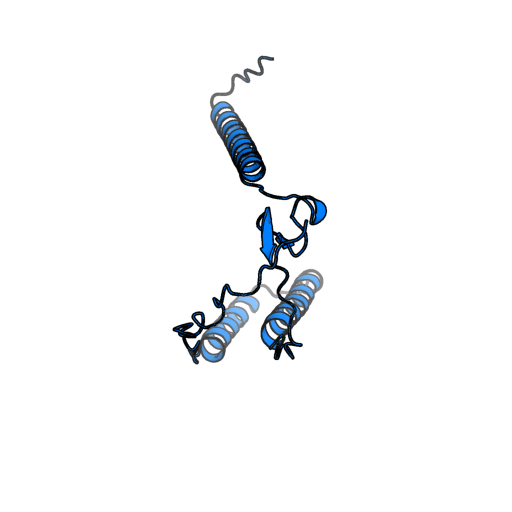99 ? -22.308 -11.204 27.201 1.00 66.00 99 ASN A CA 1
ATOM 748 C C . ASN A 1 99 ? -21.293 -11.978 28.077 1.00 66.00 99 ASN A C 1
ATOM 750 O 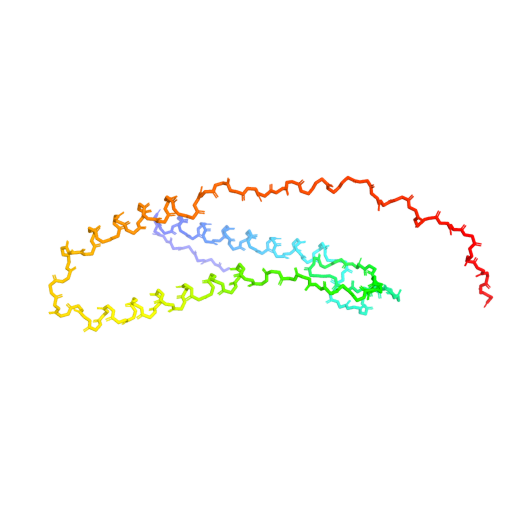O . ASN A 1 99 ? -20.106 -11.669 28.077 1.00 66.00 99 ASN A O 1
ATOM 754 N N . LYS A 1 100 ? -21.703 -13.063 28.753 1.00 76.44 100 LYS A N 1
ATOM 755 C CA . LYS A 1 100 ? -20.797 -13.802 29.660 1.00 76.44 100 LYS A CA 1
ATOM 756 C C . LYS A 1 100 ? -19.939 -14.887 28.999 1.00 76.44 100 LYS A C 1
ATOM 758 O O . LYS A 1 100 ? -18.878 -15.201 29.528 1.00 76.44 100 LYS A O 1
ATOM 763 N N . LYS A 1 101 ? -20.351 -15.465 27.862 1.00 78.25 101 LYS A N 1
ATOM 764 C CA . LYS A 1 101 ? -19.694 -16.664 27.288 1.00 78.25 101 LYS A CA 1
ATOM 765 C C . LYS A 1 101 ? -18.612 -16.353 26.242 1.00 78.25 101 LYS A C 1
ATOM 767 O O . LYS A 1 101 ? -17.692 -17.145 26.050 1.00 78.25 101 LYS A O 1
ATOM 772 N N . ILE A 1 102 ? -18.687 -15.187 25.597 1.00 79.25 102 ILE A N 1
ATOM 773 C CA . ILE A 1 102 ? -17.708 -14.727 24.599 1.00 79.25 102 ILE A CA 1
ATOM 774 C C . ILE A 1 102 ? -16.279 -14.558 25.162 1.00 79.25 102 ILE A C 1
ATOM 776 O O . ILE A 1 102 ? -15.350 -15.047 24.512 1.00 79.25 102 ILE A O 1
ATOM 780 N N . PRO A 1 103 ? -16.041 -13.930 26.336 1.00 81.56 103 PRO A N 1
ATOM 781 C CA . PRO A 1 103 ? -14.671 -13.705 26.805 1.00 81.56 103 PRO A CA 1
ATOM 782 C C . PRO A 1 103 ? -13.922 -15.012 27.109 1.00 81.56 103 PRO A C 1
ATOM 784 O O . PRO A 1 103 ? -12.719 -15.102 26.865 1.00 81.56 103 PRO A O 1
ATOM 787 N N . GLU A 1 104 ? -14.623 -16.055 27.567 1.00 88.69 104 GLU A N 1
ATOM 788 C CA . GLU A 1 104 ? -14.009 -17.363 27.823 1.00 88.69 104 GLU A CA 1
ATOM 789 C C . GLU A 1 104 ? -13.592 -18.065 26.519 1.00 88.69 104 GLU A C 1
ATOM 791 O O . GLU A 1 104 ? -12.503 -18.636 26.430 1.00 88.69 104 GLU A O 1
ATOM 796 N N . MET A 1 105 ? -14.436 -17.978 25.484 1.00 84.50 105 MET A N 1
ATOM 797 C CA . MET A 1 105 ? -14.154 -18.557 24.170 1.00 84.50 105 MET A CA 1
ATOM 798 C C . MET A 1 105 ? -12.980 -17.849 23.483 1.00 84.50 105 MET A C 1
ATOM 800 O O . MET A 1 105 ? -12.099 -18.517 22.947 1.00 84.50 105 MET A O 1
ATOM 804 N N . MET A 1 106 ? -12.919 -16.516 23.567 1.00 79.69 106 MET A N 1
ATOM 805 C CA . MET A 1 106 ? -11.816 -15.717 23.019 1.00 79.69 106 MET A CA 1
ATOM 806 C C . MET A 1 106 ? -10.476 -16.052 23.684 1.00 79.69 106 MET A C 1
ATOM 808 O O . MET A 1 106 ? -9.458 -16.133 22.998 1.00 79.69 106 MET A O 1
ATOM 812 N N . ARG A 1 107 ? -10.464 -16.321 24.998 1.00 91.94 107 ARG A N 1
ATOM 813 C CA . ARG A 1 107 ? -9.248 -16.747 25.708 1.00 91.94 107 ARG A CA 1
ATOM 814 C C . ARG A 1 107 ? -8.731 -18.097 25.202 1.00 91.94 107 ARG A C 1
ATOM 816 O O . ARG A 1 107 ? -7.552 -18.210 24.883 1.00 91.94 107 ARG A O 1
ATOM 823 N N . LYS A 1 108 ? -9.617 -19.091 25.060 1.00 90.69 108 LYS A N 1
ATOM 824 C CA . LYS A 1 108 ? -9.267 -20.421 24.520 1.00 90.69 108 LYS A CA 1
ATOM 825 C C . LYS A 1 108 ? -8.796 -20.347 23.067 1.00 90.69 108 LYS A C 1
ATOM 827 O O . LYS A 1 108 ? -7.857 -21.041 22.686 1.00 90.69 108 LYS A O 1
ATOM 832 N N . LEU A 1 109 ? -9.427 -19.492 22.262 1.00 83.81 109 LEU A N 1
ATOM 833 C CA . LEU A 1 109 ? -9.049 -19.298 20.865 1.00 83.81 109 LEU A CA 1
ATOM 834 C C . LEU A 1 109 ? -7.657 -18.665 20.741 1.00 83.81 109 LEU A C 1
ATOM 836 O O . LEU A 1 109 ? -6.868 -19.094 19.902 1.00 83.81 109 LEU A O 1
ATOM 840 N N . LYS A 1 110 ? -7.336 -17.690 21.603 1.00 88.50 110 LYS A N 1
ATOM 841 C CA . LYS A 1 110 ? -6.008 -17.070 21.661 1.00 88.50 110 LYS A CA 1
ATOM 842 C C . LYS A 1 110 ? -4.922 -18.093 22.007 1.00 88.50 110 LYS A C 1
ATOM 844 O O . LYS A 1 110 ? -3.940 -18.185 21.279 1.00 88.50 110 LYS A O 1
ATOM 849 N N . GLU A 1 111 ? -5.132 -18.898 23.052 1.00 90.81 111 GLU A N 1
ATOM 850 C CA . GLU A 1 111 ? -4.199 -19.969 23.448 1.00 90.81 111 GLU A CA 1
ATOM 851 C C . GLU A 1 111 ? -4.007 -21.003 22.323 1.00 90.81 111 GLU A C 1
ATOM 853 O O . GLU A 1 111 ? -2.892 -21.462 22.072 1.00 90.81 111 GLU A O 1
ATOM 858 N N . PHE A 1 112 ? -5.077 -21.340 21.595 1.00 85.38 112 PHE A N 1
ATOM 859 C CA . PHE A 1 112 ? -5.003 -22.243 20.447 1.00 85.38 112 PHE A CA 1
ATOM 860 C C . PHE A 1 112 ? -4.195 -21.650 19.282 1.00 85.38 112 PHE A C 1
ATOM 862 O O . PHE A 1 112 ? -3.376 -22.353 18.689 1.00 85.38 112 PHE A O 1
ATOM 869 N N . PHE A 1 113 ? -4.399 -20.370 18.953 1.00 80.56 113 PHE A N 1
ATOM 870 C CA . PHE A 1 113 ? -3.659 -19.697 17.882 1.00 80.56 113 PHE A CA 1
ATOM 871 C C . PHE A 1 113 ? -2.178 -19.523 18.225 1.00 80.56 113 PHE A C 1
ATOM 873 O O . PHE A 1 113 ? -1.332 -19.825 17.386 1.00 80.56 113 PHE A O 1
ATOM 880 N N . GLU A 1 114 ? -1.847 -19.105 19.448 1.00 79.56 114 GLU A N 1
ATOM 881 C CA . GLU A 1 114 ? -0.450 -18.953 19.875 1.00 79.56 114 GLU A CA 1
ATOM 882 C C . GLU A 1 114 ? 0.299 -20.293 19.831 1.00 79.56 114 GLU A C 1
ATOM 884 O O . GLU A 1 114 ? 1.388 -20.364 19.264 1.00 79.56 114 GLU A O 1
ATOM 889 N N . ASN A 1 115 ? -0.312 -21.382 20.310 1.00 82.81 115 ASN A N 1
ATOM 890 C CA . ASN A 1 115 ? 0.339 -22.695 20.312 1.00 82.81 115 ASN A CA 1
ATOM 891 C C . ASN A 1 115 ? 0.434 -23.356 18.929 1.00 82.81 115 ASN A C 1
ATOM 893 O O . ASN A 1 115 ? 1.286 -24.225 18.727 1.00 82.81 115 ASN A O 1
ATOM 897 N N . LYS A 1 116 ? -0.445 -23.001 17.982 1.00 70.62 116 LYS A N 1
ATOM 898 C CA . LYS A 1 116 ? -0.542 -23.703 16.693 1.00 70.62 116 LYS A CA 1
ATOM 899 C C . LYS A 1 116 ? 0.035 -22.930 15.510 1.00 70.62 116 LYS A C 1
ATOM 901 O O . LYS A 1 116 ? 0.555 -23.569 14.603 1.00 70.62 116 LYS A O 1
ATOM 906 N N . PHE A 1 117 ? -0.034 -21.599 15.510 1.00 65.31 117 PHE A N 1
ATOM 907 C CA . PHE A 1 117 ? 0.404 -20.770 14.379 1.00 65.31 117 PHE A CA 1
ATOM 908 C C . PHE A 1 117 ? 1.802 -20.162 14.550 1.00 65.31 117 PHE A C 1
ATOM 910 O O . PHE A 1 117 ? 2.460 -19.900 13.552 1.00 65.31 117 PHE A O 1
ATOM 917 N N . PHE A 1 118 ? 2.290 -19.977 15.782 1.00 59.00 118 PHE A N 1
ATOM 918 C CA . PHE A 1 118 ? 3.625 -19.413 16.041 1.00 59.00 118 PHE A CA 1
ATOM 919 C C . PHE A 1 118 ? 4.696 -20.471 16.318 1.00 59.00 118 PHE A C 1
ATOM 921 O O . PHE A 1 118 ? 5.725 -20.179 16.936 1.00 59.00 118 PHE A O 1
ATOM 928 N N . ARG A 1 119 ? 4.506 -21.705 15.837 1.00 54.72 119 ARG A N 1
ATOM 929 C CA . ARG A 1 119 ? 5.636 -22.627 15.758 1.00 54.72 119 ARG A CA 1
ATOM 930 C C . ARG A 1 119 ? 6.584 -22.055 14.702 1.00 54.72 119 ARG A C 1
ATOM 932 O O . ARG A 1 119 ? 6.277 -22.086 13.517 1.00 54.72 119 ARG A O 1
ATOM 939 N N . LYS A 1 120 ? 7.670 -21.439 15.183 1.00 50.88 120 LYS A N 1
ATOM 940 C CA . LYS A 1 120 ? 8.862 -21.032 14.431 1.00 50.88 120 LYS A CA 1
ATOM 941 C C . LYS A 1 120 ? 9.348 -22.223 13.604 1.00 50.88 120 LYS A C 1
ATOM 943 O O . LYS A 1 120 ? 10.210 -22.962 14.057 1.00 50.88 120 LYS A O 1
ATOM 948 N N . GLU A 1 121 ? 8.783 -22.430 12.434 1.00 56.34 121 GLU A N 1
ATOM 949 C CA . GLU A 1 121 ? 9.410 -23.244 11.410 1.00 56.34 121 GLU A CA 1
ATOM 950 C C . GLU A 1 121 ? 9.814 -22.276 10.308 1.00 56.34 121 GLU A C 1
ATOM 952 O O . GLU A 1 121 ? 8.998 -21.747 9.558 1.00 56.34 121 GLU A O 1
ATOM 957 N N . ASP A 1 122 ? 11.101 -21.943 10.372 1.00 54.38 122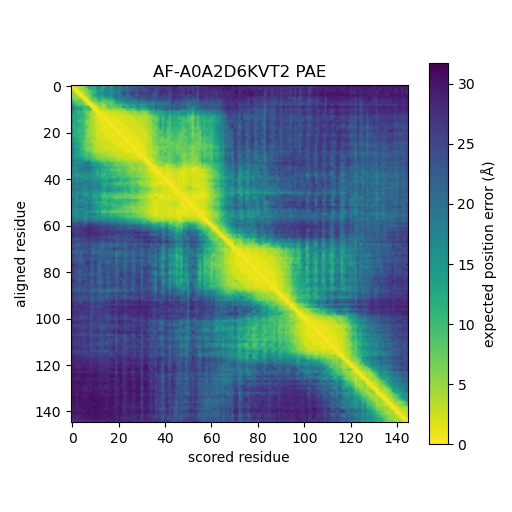 ASP A N 1
ATOM 958 C CA . ASP A 1 122 ? 11.971 -21.804 9.220 1.00 54.38 122 ASP A CA 1
ATOM 959 C C . ASP A 1 122 ? 11.447 -20.884 8.120 1.00 54.38 122 ASP A C 1
ATOM 961 O O . ASP A 1 122 ? 11.006 -21.309 7.057 1.00 54.38 122 ASP A O 1
ATOM 965 N N . PHE A 1 123 ? 11.615 -19.580 8.334 1.00 52.31 123 PHE A N 1
ATOM 966 C CA . PHE A 1 123 ? 11.996 -18.739 7.208 1.00 52.31 123 PHE A CA 1
ATOM 967 C C . PHE A 1 123 ? 13.486 -19.021 6.977 1.00 52.31 123 PHE A C 1
ATOM 969 O O . PHE A 1 123 ? 14.308 -18.494 7.734 1.00 52.31 123 PHE A O 1
ATOM 976 N N . PRO A 1 124 ? 13.884 -19.876 6.011 1.00 51.22 124 PRO A N 1
ATOM 977 C CA . PRO A 1 124 ? 15.274 -19.909 5.616 1.00 51.22 124 PRO A CA 1
ATOM 978 C C . PRO A 1 124 ? 15.594 -18.497 5.145 1.00 51.22 124 PRO A C 1
ATOM 980 O O . PRO A 1 124 ? 14.975 -17.987 4.204 1.00 51.22 124 PRO A O 1
ATOM 983 N N . GLU A 1 125 ? 16.533 -17.840 5.821 1.00 55.72 125 GLU A N 1
ATOM 984 C CA . GLU A 1 125 ? 17.218 -16.699 5.243 1.00 55.72 125 GLU A CA 1
ATOM 985 C C . GLU A 1 125 ? 17.726 -17.166 3.882 1.00 55.72 125 GLU A C 1
ATOM 987 O O . GLU A 1 125 ? 18.710 -17.904 3.779 1.00 55.72 125 GLU A O 1
ATOM 992 N N . ARG A 1 126 ? 17.022 -16.779 2.815 1.00 55.56 126 ARG A N 1
ATOM 993 C CA . ARG A 1 126 ? 17.579 -16.839 1.476 1.00 55.56 126 ARG A CA 1
ATOM 994 C C . ARG A 1 126 ? 18.772 -15.906 1.520 1.00 55.56 126 ARG A C 1
ATOM 996 O O . ARG A 1 126 ? 18.634 -14.697 1.354 1.00 55.56 126 ARG A O 1
ATOM 1003 N N . LYS A 1 127 ? 19.945 -16.487 1.768 1.00 48.81 127 LYS A N 1
ATOM 1004 C CA . LYS A 1 127 ? 21.221 -15.905 1.397 1.00 48.81 127 LYS A CA 1
ATOM 1005 C C . LYS A 1 127 ? 21.162 -15.732 -0.113 1.00 48.81 127 LYS A C 1
ATOM 1007 O O . LYS A 1 127 ? 21.518 -16.629 -0.866 1.00 48.81 127 LYS A O 1
ATOM 1012 N N . LEU A 1 128 ? 20.656 -14.576 -0.538 1.00 61.09 128 LEU A N 1
ATOM 1013 C CA . LEU A 1 128 ? 20.804 -14.037 -1.880 1.00 61.09 128 LEU A CA 1
ATOM 1014 C C . LEU A 1 128 ? 22.263 -13.579 -2.005 1.00 61.09 128 LEU A C 1
ATOM 1016 O O . LEU A 1 128 ? 22.576 -12.396 -2.081 1.00 61.09 128 LEU A O 1
ATOM 1020 N N . LYS A 1 129 ? 23.162 -14.545 -1.860 1.00 51.56 129 LYS A N 1
ATOM 1021 C CA . LYS A 1 129 ? 24.587 -14.385 -2.017 1.00 51.56 129 LYS A CA 1
ATOM 1022 C C . LYS A 1 129 ? 24.942 -15.034 -3.346 1.00 51.56 129 LYS A C 1
ATOM 1024 O O . LYS A 1 129 ? 24.751 -16.231 -3.530 1.00 51.56 129 LYS A O 1
ATOM 1029 N N . ASP A 1 130 ? 25.440 -14.178 -4.229 1.00 55.53 130 ASP A N 1
ATOM 1030 C CA . ASP A 1 130 ? 26.517 -14.515 -5.149 1.00 55.53 130 ASP A CA 1
ATOM 1031 C C . ASP A 1 130 ? 26.091 -15.322 -6.389 1.00 55.53 130 ASP A C 1
ATOM 1033 O O . ASP A 1 130 ? 26.540 -16.443 -6.592 1.00 55.53 130 ASP A O 1
ATOM 1037 N N . ASN A 1 131 ? 25.248 -14.746 -7.260 1.00 49.09 131 ASN A N 1
ATOM 1038 C CA . ASN A 1 131 ? 25.279 -15.123 -8.683 1.00 49.09 131 ASN A CA 1
ATOM 1039 C C . ASN A 1 131 ? 24.740 -14.024 -9.625 1.00 49.09 131 ASN A C 1
ATOM 1041 O O . ASN A 1 131 ? 23.775 -14.219 -10.361 1.00 49.09 131 ASN A O 1
ATOM 1045 N N . TYR A 1 132 ? 25.330 -12.827 -9.555 1.00 50.53 132 TYR A N 1
ATOM 1046 C CA . TYR A 1 132 ? 25.064 -11.727 -10.497 1.00 50.53 132 TYR A CA 1
ATOM 1047 C C . TYR A 1 132 ? 26.386 -11.126 -10.991 1.00 50.53 132 TYR A C 1
ATOM 1049 O O . TYR A 1 132 ? 26.642 -9.934 -10.856 1.00 50.53 132 TYR A O 1
ATOM 1057 N N . THR A 1 133 ? 27.270 -11.979 -11.503 1.00 53.53 133 THR A N 1
ATOM 1058 C CA . THR A 1 133 ? 28.543 -11.565 -12.110 1.00 53.53 133 THR A CA 1
ATOM 1059 C C . THR A 1 133 ? 28.883 -12.438 -13.313 1.00 53.53 133 THR A C 1
ATOM 1061 O O . THR A 1 133 ? 29.975 -12.976 -13.354 1.00 53.53 133 THR A O 1
ATOM 1064 N N . ASP A 1 134 ? 27.968 -12.605 -14.275 1.00 55.44 134 ASP A N 1
ATOM 1065 C CA . ASP A 1 134 ? 28.305 -13.282 -15.547 1.00 55.44 134 ASP A CA 1
ATOM 1066 C C . ASP A 1 134 ? 27.618 -12.704 -16.802 1.00 55.44 134 ASP A C 1
ATOM 1068 O O . ASP A 1 134 ? 27.755 -13.249 -17.893 1.00 55.44 134 ASP A O 1
ATOM 1072 N N . ILE A 1 135 ? 26.940 -1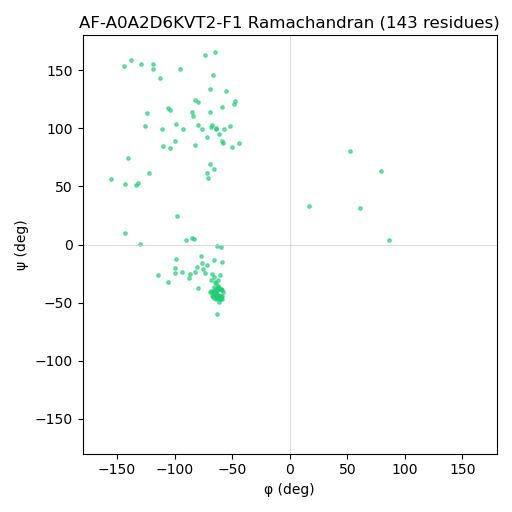1.551 -16.716 1.00 57.19 135 ILE A N 1
ATOM 1073 C CA . ILE A 1 135 ? 26.359 -10.883 -17.899 1.00 57.19 135 ILE A CA 1
ATOM 1074 C C . ILE A 1 135 ? 26.913 -9.463 -18.023 1.00 57.19 135 ILE A C 1
ATOM 1076 O O . ILE A 1 135 ? 26.204 -8.468 -17.935 1.00 57.19 135 ILE A O 1
ATOM 1080 N N . ALA A 1 136 ? 28.227 -9.365 -18.186 1.00 50.88 136 ALA A N 1
ATOM 1081 C CA . ALA A 1 136 ? 28.877 -8.157 -18.677 1.00 50.88 136 ALA A CA 1
ATOM 1082 C C . ALA A 1 136 ? 30.000 -8.573 -19.628 1.00 50.88 136 ALA A C 1
ATOM 1084 O O . ALA A 1 136 ? 31.180 -8.528 -19.291 1.00 50.88 136 ALA A O 1
ATOM 1085 N N . ASN A 1 137 ? 29.614 -9.006 -20.829 1.00 50.47 137 ASN A N 1
ATOM 1086 C CA . ASN A 1 137 ? 30.530 -9.131 -21.956 1.00 50.47 137 ASN A CA 1
ATOM 1087 C C . ASN A 1 137 ? 30.177 -8.045 -22.991 1.00 50.47 137 ASN A C 1
ATOM 1089 O O . ASN A 1 137 ? 29.378 -8.290 -23.893 1.00 50.47 137 ASN A O 1
ATOM 1093 N N . PRO A 1 138 ? 30.697 -6.811 -22.844 1.00 50.53 138 PRO A N 1
ATOM 1094 C CA . PRO A 1 138 ? 30.465 -5.737 -23.799 1.00 50.53 138 PRO A CA 1
ATOM 1095 C C . PRO A 1 138 ? 31.435 -5.891 -24.977 1.00 50.53 138 PRO A C 1
ATOM 1097 O O . PRO A 1 138 ? 32.525 -5.320 -24.968 1.00 50.53 138 PRO A O 1
ATOM 1100 N N . LYS A 1 139 ? 31.081 -6.697 -25.984 1.00 52.12 139 LYS A N 1
ATOM 1101 C CA . LYS A 1 139 ? 31.860 -6.770 -27.237 1.00 52.12 139 LYS A CA 1
ATOM 1102 C C . LYS A 1 139 ? 31.067 -6.634 -28.536 1.00 52.12 139 LYS A C 1
ATOM 1104 O O . LYS A 1 139 ? 31.694 -6.611 -29.586 1.00 52.12 139 LYS A O 1
ATOM 1109 N N . GLU A 1 140 ? 29.750 -6.451 -28.502 1.00 54.31 140 GLU A N 1
ATOM 1110 C CA . GLU A 1 140 ? 28.953 -6.397 -29.740 1.00 54.31 140 GLU A CA 1
ATOM 1111 C C . GLU A 1 140 ? 27.946 -5.240 -29.786 1.00 54.31 140 GLU A C 1
ATOM 1113 O O . GLU A 1 140 ? 26.780 -5.432 -30.105 1.00 54.31 140 GLU A O 1
ATOM 1118 N N . PHE A 1 141 ? 28.390 -4.009 -29.519 1.00 54.62 141 PHE A N 1
ATOM 1119 C CA . PHE A 1 141 ? 27.687 -2.839 -30.057 1.00 54.62 141 PHE A CA 1
ATOM 1120 C C . PHE A 1 141 ? 28.433 -2.348 -31.294 1.00 54.62 141 PHE A C 1
ATOM 1122 O O . PHE A 1 141 ? 29.371 -1.556 -31.218 1.00 54.62 141 PHE A O 1
ATOM 1129 N N . GLY A 1 142 ? 28.035 -2.924 -32.429 1.00 51.22 142 GLY A N 1
ATOM 1130 C CA . GLY A 1 142 ? 28.412 -2.470 -33.756 1.00 51.22 142 GLY A CA 1
ATOM 1131 C C . GLY A 1 142 ? 27.818 -1.097 -34.064 1.00 51.22 142 GLY A C 1
ATOM 1132 O O . GLY A 1 142 ? 26.714 -0.760 -33.635 1.00 51.22 142 GLY A O 1
ATOM 1133 N N . GLU A 1 143 ? 28.595 -0.32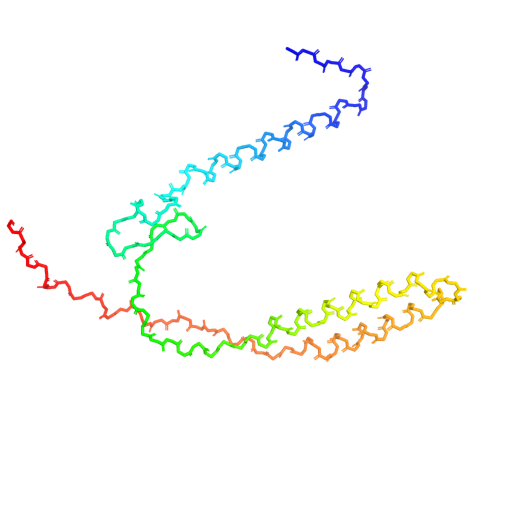6 -34.817 1.00 55.78 143 GLU A N 1
ATOM 1134 C CA . GLU A 1 143 ? 28.227 0.936 -35.447 1.00 55.78 143 GLU A CA 1
ATOM 1135 C C . GLU A 1 143 ? 26.879 0.832 -36.178 1.00 55.78 143 GLU A C 1
ATOM 1137 O O . GLU A 1 143 ? 26.735 0.045 -37.114 1.00 55.78 143 GLU A O 1
ATOM 1142 N N . TYR A 1 144 ? 25.924 1.689 -35.821 1.00 56.12 144 TYR A N 1
ATOM 1143 C CA . TYR A 1 144 ? 24.884 2.112 -36.756 1.00 56.12 144 TYR A CA 1
ATOM 1144 C C . TYR A 1 144 ? 25.226 3.525 -37.229 1.00 56.12 144 TYR A C 1
ATOM 1146 O O . TYR A 1 144 ? 25.332 4.454 -36.426 1.00 56.12 144 TYR A O 1
ATOM 1154 N N . LYS A 1 145 ? 25.492 3.616 -38.536 1.00 56.44 145 LYS A N 1
ATOM 1155 C CA . LYS A 1 145 ? 25.673 4.848 -39.310 1.00 56.44 145 LYS A CA 1
ATOM 1156 C C . LYS A 1 145 ? 24.367 5.612 -39.469 1.00 56.44 145 LYS A C 1
ATOM 1158 O O . LYS A 1 145 ? 23.318 4.941 -39.580 1.00 56.44 145 LYS A O 1
#

Foldseek 3Di:
DDDDDPDPVVVVVVVVVVVVVVVVVVVVVVLVVPACADAQVSDDPQWTQDPSNDTDGNDPDPPPPPPPCCVVVVVVVVVVVVVVVVVVCVVVVVVDPCPPPVVVVVVVVVVVCCVPVPPPDDPDPPPPDDDDPDPDDPDDPDDDD

Radius of gyration: 28.15 Å; Cα contacts (8 Å, |Δi|>4): 45; chains: 1; bounding box: 63×60×69 Å